Protein AF-A0A6A6Y225-F1 (afdb_monomer_lite)

Structure (mmCIF, N/CA/C/O backbone):
data_AF-A0A6A6Y225-F1
#
_entry.id   AF-A0A6A6Y225-F1
#
loop_
_atom_site.group_PDB
_atom_site.id
_atom_site.type_symbol
_atom_site.label_atom_id
_atom_site.label_alt_id
_atom_site.label_comp_id
_atom_site.label_asym_id
_atom_site.label_entity_id
_atom_site.label_seq_id
_atom_site.pdbx_PDB_ins_code
_atom_site.Cartn_x
_atom_site.Cartn_y
_atom_site.Cartn_z
_atom_site.occupancy
_atom_site.B_iso_or_equiv
_atom_site.auth_seq_id
_atom_site.auth_comp_id
_atom_site.auth_asym_id
_atom_site.auth_atom_id
_atom_site.pdbx_PDB_model_num
ATOM 1 N N . MET A 1 1 ? 4.375 14.253 53.727 1.00 43.56 1 MET A N 1
ATOM 2 C CA . MET A 1 1 ? 4.393 13.341 52.564 1.00 43.56 1 MET A CA 1
ATOM 3 C C . MET A 1 1 ? 4.064 14.166 51.331 1.00 43.56 1 MET A C 1
ATOM 5 O O . MET A 1 1 ? 3.068 14.880 51.390 1.00 43.56 1 MET A O 1
ATOM 9 N N . PRO A 1 2 ? 4.908 14.182 50.289 1.00 40.66 2 PRO A N 1
ATOM 10 C CA . PRO A 1 2 ? 4.609 14.918 49.064 1.00 40.66 2 PRO A CA 1
ATOM 11 C C . PRO A 1 2 ? 3.498 14.202 48.271 1.00 40.66 2 PRO A C 1
ATOM 13 O O . PRO A 1 2 ? 3.415 12.973 48.339 1.00 40.66 2 PRO A O 1
ATOM 16 N N . PRO A 1 3 ? 2.638 14.931 47.539 1.00 45.91 3 PRO A N 1
ATOM 17 C CA . PRO A 1 3 ? 1.615 14.326 46.699 1.00 45.91 3 PRO A CA 1
ATOM 18 C C . PRO A 1 3 ? 2.256 13.701 45.454 1.00 45.91 3 PRO A C 1
ATOM 20 O O . PRO A 1 3 ? 2.994 14.356 44.716 1.00 45.91 3 PRO A O 1
ATOM 23 N N . THR A 1 4 ? 1.965 12.422 45.230 1.00 43.75 4 THR A N 1
ATOM 24 C CA . THR A 1 4 ? 2.331 11.683 44.022 1.00 43.75 4 THR A CA 1
ATOM 25 C C . THR A 1 4 ? 1.686 12.345 42.808 1.00 43.75 4 THR A C 1
ATOM 27 O O . THR A 1 4 ? 0.463 12.371 42.679 1.00 43.75 4 THR A O 1
ATOM 30 N N . GLN A 1 5 ? 2.514 12.889 41.919 1.00 42.22 5 GLN A N 1
ATOM 31 C CA . GLN A 1 5 ? 2.079 13.363 40.611 1.00 42.22 5 GLN A CA 1
ATOM 32 C C . GLN A 1 5 ? 1.643 12.158 39.769 1.00 42.22 5 GLN A C 1
ATOM 34 O O . GLN A 1 5 ? 2.427 11.243 39.517 1.00 42.22 5 GLN A O 1
ATOM 39 N N . LEU A 1 6 ? 0.375 12.153 39.356 1.00 42.62 6 LEU A N 1
ATOM 40 C CA . LEU A 1 6 ? -0.140 11.242 38.340 1.00 42.62 6 LEU A CA 1
ATOM 41 C C . LEU A 1 6 ? 0.522 11.605 37.010 1.00 42.62 6 LEU A C 1
ATOM 43 O O . LEU A 1 6 ? 0.316 12.702 36.500 1.00 42.62 6 LEU A O 1
ATOM 47 N N . ILE A 1 7 ? 1.328 10.695 36.469 1.00 46.72 7 ILE A N 1
ATOM 48 C CA . ILE A 1 7 ? 1.913 10.813 35.132 1.00 46.72 7 ILE A CA 1
ATOM 49 C C . ILE A 1 7 ? 0.764 10.709 34.112 1.00 46.72 7 ILE A C 1
ATOM 51 O O . ILE A 1 7 ? 0.128 9.653 34.039 1.00 46.72 7 ILE A O 1
ATOM 55 N N . PRO A 1 8 ? 0.474 11.748 33.310 1.00 43.94 8 PRO A N 1
ATOM 56 C CA . PRO A 1 8 ? -0.448 11.628 32.194 1.00 43.94 8 PRO A CA 1
ATOM 57 C C . PRO A 1 8 ? 0.338 11.086 30.997 1.00 43.94 8 PRO A C 1
ATOM 59 O O . PRO A 1 8 ? 1.287 11.718 30.541 1.00 43.94 8 PRO A O 1
ATOM 62 N N . GLY A 1 9 ? -0.016 9.904 30.490 1.00 40.03 9 GLY A N 1
ATOM 63 C CA . GLY A 1 9 ? 0.629 9.424 29.262 1.00 40.03 9 GLY A CA 1
ATOM 64 C C . GLY A 1 9 ? 0.544 7.942 28.930 1.00 40.03 9 GLY A C 1
ATOM 65 O O . GLY A 1 9 ? 1.099 7.542 27.917 1.00 40.03 9 GLY A O 1
ATOM 66 N N . SER A 1 10 ? -0.148 7.112 29.713 1.00 39.22 10 SER A N 1
ATOM 67 C CA . SER A 1 10 ? -0.463 5.744 29.280 1.00 39.22 10 SER A CA 1
ATOM 68 C C . SER A 1 10 ? -1.906 5.678 28.785 1.00 39.22 10 SER A C 1
ATOM 70 O O . SER A 1 10 ? -2.757 4.997 29.354 1.00 39.22 10 SER A O 1
ATOM 72 N N . GLN A 1 11 ? -2.209 6.439 27.728 1.00 39.38 11 GLN A N 1
ATOM 73 C CA . GLN A 1 11 ? -3.372 6.123 26.909 1.00 39.38 11 GLN A CA 1
ATOM 74 C C . GLN A 1 11 ? -3.046 4.805 26.209 1.00 39.38 11 GLN A C 1
ATOM 76 O O . GLN A 1 11 ? -2.329 4.767 25.213 1.00 39.38 11 GLN A O 1
ATOM 81 N N . LYS A 1 12 ? -3.533 3.696 26.774 1.00 41.16 12 LYS A N 1
ATOM 82 C CA . LYS A 1 12 ? -3.708 2.466 26.006 1.00 41.16 12 LYS A CA 1
ATOM 83 C C . LYS A 1 12 ? -4.567 2.857 24.809 1.00 41.16 12 LYS A C 1
ATOM 85 O O . LYS A 1 12 ? -5.751 3.122 24.999 1.00 41.16 12 LYS A O 1
ATOM 90 N N . LEU A 1 13 ? -3.959 2.962 23.626 1.00 47.53 13 LEU A N 1
ATOM 91 C CA . LEU A 1 13 ? -4.661 3.169 22.363 1.00 47.53 13 LEU A CA 1
ATOM 92 C C . LEU A 1 13 ? -5.818 2.171 22.329 1.00 47.53 13 LEU A C 1
ATOM 94 O O . LEU A 1 13 ? -5.601 0.958 22.281 1.00 47.53 13 LEU A O 1
ATOM 98 N N . THR A 1 14 ? -7.046 2.665 22.469 1.00 54.44 14 THR A N 1
ATOM 99 C CA . THR A 1 14 ? -8.243 1.833 22.390 1.00 54.44 14 THR A CA 1
ATOM 100 C C . THR A 1 14 ? -8.277 1.252 20.988 1.00 54.44 14 THR A C 1
ATOM 102 O O . THR A 1 14 ? -8.551 1.964 20.029 1.00 54.44 14 THR A O 1
ATOM 105 N N . ARG A 1 15 ? -7.916 -0.031 20.872 1.00 60.12 15 ARG A N 1
ATOM 106 C CA . ARG A 1 15 ? -7.832 -0.775 19.610 1.00 60.12 15 ARG A CA 1
ATOM 107 C C . ARG A 1 15 ? -9.102 -0.522 18.800 1.00 60.12 15 ARG A C 1
ATOM 109 O O . ARG A 1 15 ? -10.204 -0.695 19.318 1.00 60.12 15 ARG A O 1
ATOM 116 N N . CYS A 1 16 ? -8.944 -0.102 17.546 1.00 69.12 16 CYS A N 1
ATOM 117 C CA . CYS A 1 16 ? -10.083 0.112 16.663 1.00 69.12 16 CYS A CA 1
ATOM 118 C C . CYS A 1 16 ? -10.906 -1.183 16.567 1.00 69.12 16 CYS A C 1
ATOM 120 O O . CYS A 1 16 ? -10.383 -2.218 16.150 1.00 69.12 16 CYS A O 1
ATOM 122 N N . SER A 1 17 ? -12.182 -1.122 16.954 1.00 66.56 17 SER A N 1
ATOM 123 C CA . SER A 1 17 ? -13.092 -2.277 16.989 1.00 66.56 17 SER A CA 1
ATOM 124 C C . SER A 1 17 ? -13.361 -2.880 15.611 1.00 66.56 17 SER A C 1
ATOM 126 O O . SER A 1 17 ? -13.797 -4.020 15.519 1.00 66.56 17 SER A O 1
ATOM 128 N N . ASN A 1 18 ? -13.111 -2.108 14.552 1.00 70.38 18 ASN A N 1
ATOM 129 C CA . ASN A 1 18 ? -13.401 -2.479 13.170 1.00 70.38 18 ASN A CA 1
ATOM 130 C C . ASN A 1 18 ? -12.162 -2.970 12.411 1.00 70.38 18 ASN A C 1
ATOM 132 O O . ASN A 1 18 ? -12.237 -3.165 11.203 1.00 70.38 18 ASN A O 1
ATOM 136 N N . HIS A 1 19 ? -11.020 -3.090 13.093 1.00 75.19 19 HIS A N 1
ATOM 137 C CA . HIS A 1 19 ? -9.786 -3.582 12.488 1.00 75.19 19 HIS A CA 1
ATOM 138 C C . HIS A 1 19 ? -9.943 -5.064 12.123 1.00 75.19 19 HIS A C 1
ATOM 140 O O . HIS A 1 19 ? -10.692 -5.774 12.795 1.00 75.19 19 HIS A O 1
ATOM 146 N N . CYS A 1 20 ? -9.204 -5.530 11.112 1.00 78.44 20 CYS A N 1
ATOM 147 C CA . CYS A 1 20 ? -9.219 -6.935 10.695 1.00 78.44 20 CYS A CA 1
ATOM 148 C C . CYS A 1 20 ? -9.082 -7.917 11.879 1.00 78.44 20 CYS A C 1
ATOM 150 O O . CYS A 1 20 ? -8.342 -7.640 12.841 1.00 78.44 20 CYS A O 1
ATOM 152 N N . THR A 1 21 ? -9.773 -9.058 11.795 1.00 84.25 21 THR A N 1
ATOM 153 C CA . THR A 1 21 ? -9.690 -10.135 12.793 1.00 84.25 21 THR A CA 1
ATOM 154 C C . THR A 1 21 ? -8.324 -10.819 12.755 1.00 84.25 21 THR A C 1
ATOM 156 O O . THR A 1 21 ? -7.521 -10.611 11.839 1.00 84.25 21 THR A O 1
ATOM 159 N N . ASP A 1 22 ? -8.034 -11.643 13.762 1.00 82.06 22 ASP A N 1
ATOM 160 C CA . ASP A 1 22 ? -6.766 -12.370 13.818 1.00 82.06 22 ASP A CA 1
ATOM 161 C C . ASP A 1 22 ? -6.692 -13.449 12.711 1.00 82.06 22 ASP A C 1
ATOM 163 O O . ASP A 1 22 ? -5.622 -13.686 12.150 1.00 82.06 22 ASP A O 1
ATOM 167 N N . GLU A 1 23 ? -7.821 -14.049 12.315 1.00 84.50 23 GLU A N 1
ATOM 168 C CA . GLU A 1 23 ? -7.911 -14.975 11.175 1.00 84.50 23 GLU A CA 1
ATOM 169 C C . GLU A 1 23 ? -7.679 -14.272 9.832 1.00 84.50 23 GLU A C 1
ATOM 171 O O . GLU A 1 23 ? -6.975 -14.803 8.966 1.00 84.50 23 GLU A O 1
ATOM 176 N N . GLU A 1 24 ? -8.239 -13.073 9.654 1.00 85.25 24 GLU A N 1
ATOM 177 C CA . GLU A 1 24 ? -8.013 -12.246 8.465 1.00 85.25 24 GLU A CA 1
ATOM 178 C C . GLU A 1 24 ? -6.543 -11.816 8.379 1.00 85.25 24 GLU A C 1
ATOM 180 O O . GLU A 1 24 ? -5.912 -11.956 7.329 1.00 85.25 24 GLU A O 1
ATOM 185 N N . ALA A 1 25 ? -5.962 -11.382 9.502 1.00 82.69 25 ALA A N 1
ATOM 186 C CA . ALA A 1 25 ? -4.546 -11.047 9.591 1.00 82.69 25 ALA A CA 1
ATOM 187 C C . ALA A 1 25 ? -3.664 -12.261 9.249 1.00 82.69 25 ALA A C 1
ATOM 189 O O . ALA A 1 25 ? -2.746 -12.150 8.435 1.00 82.69 25 ALA A O 1
ATOM 190 N N . LYS A 1 26 ? -3.970 -13.445 9.796 1.00 84.88 26 LYS A N 1
ATOM 191 C CA . LYS A 1 26 ? -3.238 -14.683 9.491 1.00 84.88 26 LYS A CA 1
ATOM 192 C C . LYS A 1 26 ? -3.304 -15.037 8.005 1.00 84.88 26 LYS A C 1
ATOM 194 O O . LYS A 1 26 ? -2.266 -15.296 7.401 1.00 84.88 26 LYS A O 1
ATOM 199 N N . SER A 1 27 ? -4.495 -14.962 7.411 1.00 85.19 27 SER A N 1
ATOM 200 C CA . SER A 1 27 ? -4.691 -15.191 5.974 1.00 85.19 27 SER A CA 1
ATOM 201 C C . SER A 1 27 ? -3.844 -14.229 5.139 1.00 85.19 27 SER A C 1
ATOM 203 O O . SER A 1 27 ? -3.254 -14.621 4.137 1.00 85.19 27 SER A O 1
ATOM 205 N N . LEU A 1 28 ? -3.711 -12.977 5.583 1.00 85.12 28 LEU A N 1
ATOM 206 C CA . LEU A 1 28 ? -2.879 -11.986 4.915 1.00 85.12 28 LEU A CA 1
ATOM 207 C C . LEU A 1 28 ? -1.376 -12.306 4.995 1.00 85.12 28 LEU A C 1
ATOM 209 O O . LEU A 1 28 ? -0.658 -12.095 4.015 1.00 85.12 28 LEU A O 1
ATOM 213 N N . ARG A 1 29 ? -0.880 -12.841 6.118 1.00 84.88 29 ARG A N 1
ATOM 214 C CA . ARG A 1 29 ? 0.519 -13.305 6.219 1.00 84.88 29 ARG A CA 1
ATOM 215 C C . ARG A 1 29 ? 0.804 -14.459 5.268 1.00 84.88 29 ARG A C 1
ATOM 217 O O . ARG A 1 29 ? 1.877 -14.493 4.664 1.00 84.88 29 ARG A O 1
ATOM 224 N N . ASP A 1 30 ? -0.147 -15.371 5.110 1.00 85.31 30 ASP A N 1
ATOM 225 C CA . ASP A 1 30 ? 0.000 -16.513 4.208 1.00 85.31 30 ASP A CA 1
ATOM 226 C C . ASP A 1 30 ? 0.077 -16.076 2.734 1.00 85.31 30 ASP A C 1
ATOM 228 O O . ASP A 1 30 ? 0.733 -16.738 1.931 1.00 85.31 30 ASP A O 1
ATOM 232 N N . LEU A 1 31 ? -0.481 -14.907 2.397 1.00 86.88 31 LEU A N 1
ATOM 233 C CA . LEU A 1 31 ? -0.354 -14.286 1.075 1.00 86.88 31 LEU A CA 1
ATOM 234 C C . LEU A 1 31 ? 1.008 -13.626 0.816 1.00 86.88 31 LEU A C 1
ATOM 236 O O . LEU A 1 31 ? 1.261 -13.244 -0.324 1.00 86.88 31 LEU A O 1
ATOM 240 N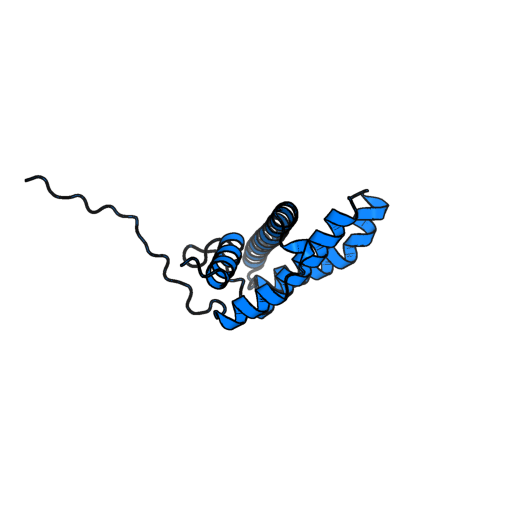 N . ILE A 1 32 ? 1.885 -13.468 1.818 1.00 87.44 32 ILE A N 1
ATOM 241 C CA . ILE A 1 32 ? 3.229 -12.905 1.608 1.00 87.44 32 ILE A CA 1
ATOM 242 C C . ILE A 1 32 ? 4.112 -13.981 0.960 1.00 87.44 32 ILE A C 1
ATOM 244 O O . ILE A 1 32 ? 4.434 -14.969 1.640 1.00 87.44 32 ILE A O 1
ATOM 248 N N . PRO A 1 33 ? 4.577 -13.798 -0.292 1.00 83.44 33 PRO A N 1
ATOM 249 C CA . PRO A 1 33 ? 5.524 -14.711 -0.920 1.00 83.44 33 PRO A CA 1
ATOM 250 C C . PRO A 1 33 ? 6.806 -14.842 -0.093 1.00 83.44 33 PRO A C 1
ATOM 252 O O . PRO A 1 33 ? 7.294 -13.860 0.465 1.00 83.44 33 PRO A O 1
ATOM 255 N N . GLU A 1 34 ? 7.385 -16.042 -0.027 1.00 85.56 34 GLU A N 1
ATOM 256 C CA . GLU A 1 34 ? 8.531 -16.334 0.850 1.00 85.56 34 GLU A CA 1
ATOM 257 C C . GLU A 1 34 ? 9.718 -15.387 0.618 1.00 85.56 34 GLU A C 1
ATOM 259 O O . GLU A 1 34 ? 10.267 -14.831 1.569 1.00 85.56 34 GLU A O 1
ATOM 264 N N . TYR A 1 35 ? 10.037 -15.097 -0.646 1.00 84.12 35 TYR A N 1
ATOM 265 C CA . TYR A 1 35 ? 11.134 -14.198 -1.016 1.00 84.12 35 TYR A CA 1
ATOM 266 C C . TYR A 1 35 ? 10.916 -12.731 -0.593 1.00 84.12 35 TYR A C 1
ATOM 268 O O . TYR A 1 35 ? 11.873 -11.954 -0.608 1.00 84.12 35 TYR A O 1
ATOM 276 N N . LEU A 1 36 ? 9.689 -12.340 -0.218 1.00 85.81 36 LEU A N 1
ATOM 277 C CA . LEU A 1 36 ? 9.363 -11.016 0.320 1.00 85.81 36 LEU A CA 1
ATOM 278 C C . LEU A 1 36 ? 9.482 -10.935 1.848 1.00 85.81 36 LEU A C 1
ATOM 280 O O . LEU A 1 36 ? 9.396 -9.842 2.400 1.00 85.81 36 LEU A O 1
ATOM 284 N N . ARG A 1 37 ? 9.739 -12.031 2.565 1.00 82.62 37 ARG A N 1
ATOM 285 C CA . ARG A 1 37 ? 9.756 -12.038 4.042 1.00 82.62 37 ARG A CA 1
ATOM 286 C C . ARG A 1 37 ? 11.085 -11.584 4.669 1.00 82.62 37 ARG A C 1
ATOM 288 O O . ARG A 1 37 ? 11.284 -11.753 5.869 1.00 82.62 37 ARG A O 1
ATOM 295 N N . HIS A 1 38 ? 12.016 -11.028 3.893 1.00 80.38 38 HIS A N 1
ATOM 296 C CA . HIS A 1 38 ? 13.373 -10.696 4.349 1.00 80.38 38 HIS A CA 1
ATOM 297 C C . HIS A 1 38 ? 13.608 -9.181 4.520 1.00 80.38 38 HIS A C 1
ATOM 299 O O . HIS A 1 38 ? 12.888 -8.350 3.985 1.00 80.38 38 HIS A O 1
ATOM 305 N N . GLY A 1 39 ? 14.649 -8.786 5.263 1.00 71.94 39 GLY A N 1
ATOM 306 C CA . GLY A 1 39 ? 14.855 -7.384 5.677 1.00 71.94 39 GLY A CA 1
ATOM 307 C C . GLY A 1 39 ? 14.786 -6.346 4.543 1.00 71.94 39 GLY A C 1
ATOM 308 O O . GLY A 1 39 ? 13.982 -5.422 4.610 1.00 71.94 39 GLY A O 1
ATOM 309 N N . LYS A 1 40 ? 15.537 -6.545 3.448 1.00 77.12 40 LYS A N 1
AT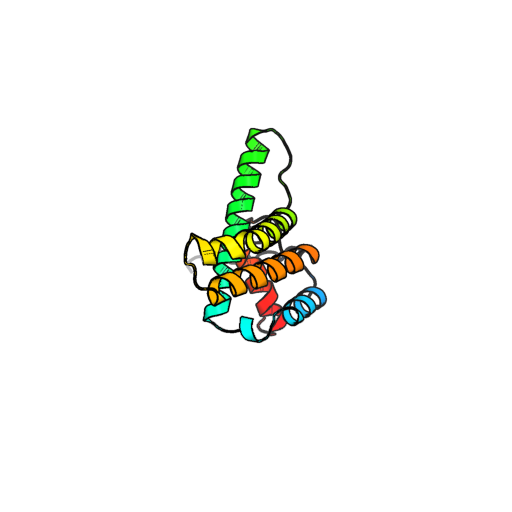OM 310 C CA . LYS A 1 40 ? 15.537 -5.617 2.295 1.00 77.12 40 LYS A CA 1
ATOM 311 C C . LYS A 1 40 ? 14.178 -5.498 1.602 1.00 77.12 40 LYS A C 1
ATOM 313 O O . LYS A 1 40 ? 13.897 -4.491 0.967 1.00 77.12 40 LYS A O 1
ATOM 318 N N . THR A 1 41 ? 13.348 -6.536 1.657 1.00 84.62 41 THR A N 1
ATOM 319 C CA . THR A 1 41 ? 12.012 -6.497 1.055 1.00 84.62 41 THR A CA 1
ATOM 320 C C . THR A 1 41 ? 11.017 -5.817 1.987 1.00 84.62 41 THR A C 1
ATOM 322 O O . THR A 1 41 ? 10.142 -5.117 1.495 1.00 84.62 41 THR A O 1
ATOM 325 N N . MET A 1 42 ? 11.186 -5.914 3.307 1.00 84.94 42 MET A N 1
ATOM 326 C CA . MET A 1 42 ? 10.371 -5.166 4.275 1.00 84.94 42 MET A CA 1
ATOM 327 C C . MET A 1 42 ? 10.592 -3.647 4.198 1.00 84.94 42 MET A C 1
ATOM 329 O O . MET A 1 42 ? 9.654 -2.884 4.413 1.00 84.94 42 MET A O 1
ATOM 333 N N . GLU A 1 43 ? 11.792 -3.192 3.826 1.00 89.12 43 GLU A N 1
ATOM 334 C CA . GLU A 1 43 ? 12.045 -1.773 3.522 1.00 89.12 43 GLU A CA 1
ATOM 335 C C . GLU A 1 43 ? 11.203 -1.295 2.326 1.00 89.12 43 GLU A C 1
ATOM 337 O O . GLU A 1 43 ? 10.602 -0.223 2.376 1.00 89.12 43 GLU A O 1
ATOM 342 N N . ILE A 1 44 ? 11.087 -2.124 1.281 1.00 91.75 44 ILE A N 1
ATOM 343 C CA . ILE A 1 44 ? 10.242 -1.834 0.111 1.00 91.75 44 ILE A CA 1
ATOM 344 C C . ILE A 1 44 ? 8.760 -1.826 0.503 1.00 91.75 44 ILE A C 1
ATOM 346 O O . ILE A 1 44 ? 8.016 -0.970 0.034 1.00 91.75 44 ILE A O 1
ATOM 350 N N . LEU A 1 45 ? 8.324 -2.728 1.390 1.00 92.81 45 LEU A N 1
ATOM 351 C CA . LEU A 1 45 ? 6.964 -2.687 1.933 1.00 92.81 45 LEU A CA 1
ATOM 352 C C . LEU A 1 45 ? 6.689 -1.354 2.641 1.00 92.81 45 LEU A C 1
ATOM 354 O O . LEU A 1 45 ? 5.644 -0.752 2.405 1.00 92.81 45 LEU A O 1
ATOM 358 N N . SER A 1 46 ? 7.621 -0.883 3.475 1.00 92.25 46 SER A N 1
ATOM 359 C CA . SER A 1 46 ? 7.478 0.410 4.154 1.00 92.25 46 SER A CA 1
ATOM 360 C C . SER A 1 46 ? 7.320 1.551 3.149 1.00 92.25 46 SER A C 1
ATOM 362 O O . SER A 1 46 ? 6.396 2.343 3.290 1.00 92.25 46 SER A O 1
ATOM 364 N N . ASP A 1 47 ? 8.142 1.593 2.093 1.00 93.62 47 ASP A N 1
ATOM 365 C CA . ASP A 1 47 ? 8.025 2.602 1.027 1.00 93.62 47 ASP A CA 1
ATOM 366 C C . ASP A 1 47 ? 6.648 2.572 0.341 1.00 93.62 47 ASP A C 1
ATOM 368 O O . ASP A 1 47 ? 6.026 3.616 0.119 1.00 93.62 47 ASP A O 1
ATOM 372 N N . VAL A 1 48 ? 6.133 1.373 0.045 1.00 95.56 48 VAL A N 1
ATOM 373 C CA . VAL A 1 48 ? 4.807 1.194 -0.563 1.00 95.56 48 VAL A CA 1
ATOM 374 C C . VAL A 1 48 ? 3.708 1.709 0.371 1.00 95.56 48 VAL A C 1
ATOM 376 O O . VAL A 1 48 ? 2.852 2.473 -0.075 1.00 95.56 48 VAL A O 1
ATOM 379 N N . ILE A 1 49 ? 3.738 1.345 1.657 1.00 95.44 49 ILE A N 1
ATOM 380 C CA . ILE A 1 49 ? 2.743 1.790 2.646 1.00 95.44 49 ILE A CA 1
ATOM 381 C C . ILE A 1 49 ? 2.804 3.306 2.834 1.00 95.44 49 ILE A C 1
ATOM 383 O O . ILE A 1 49 ? 1.770 3.973 2.774 1.00 95.44 49 ILE A O 1
ATOM 387 N N . ASP A 1 50 ? 4.002 3.868 2.985 1.00 95.19 50 ASP A N 1
ATOM 388 C CA . ASP A 1 50 ? 4.188 5.310 3.137 1.00 95.19 50 ASP A CA 1
ATOM 389 C C . ASP A 1 50 ? 3.669 6.060 1.902 1.00 95.19 50 ASP A C 1
ATOM 391 O O . ASP A 1 50 ? 3.124 7.162 2.001 1.00 95.19 50 ASP A O 1
ATOM 395 N N . ARG A 1 51 ? 3.803 5.467 0.709 1.00 95.75 51 ARG A N 1
ATOM 396 C CA . ARG A 1 51 ? 3.234 6.023 -0.520 1.00 95.75 51 ARG A CA 1
ATOM 397 C C . ARG A 1 51 ? 1.707 5.984 -0.514 1.00 95.75 51 ARG A C 1
ATOM 399 O O . ARG A 1 51 ? 1.117 6.983 -0.923 1.00 95.75 51 ARG A O 1
ATOM 406 N N . VAL A 1 52 ? 1.073 4.905 -0.046 1.00 96.00 52 VAL A N 1
ATOM 407 C CA . VAL A 1 52 ? -0.393 4.858 0.128 1.00 96.00 52 VAL A CA 1
ATOM 408 C C . VAL A 1 52 ? -0.847 5.946 1.095 1.00 96.00 52 VAL A C 1
ATOM 410 O O . VAL A 1 52 ? -1.752 6.708 0.766 1.00 96.00 52 VAL A O 1
ATOM 413 N N . GLU A 1 53 ? -0.187 6.081 2.243 1.00 95.56 53 GLU A N 1
ATOM 414 C CA . GLU A 1 53 ? -0.562 7.065 3.257 1.00 95.56 53 GLU A CA 1
ATOM 415 C C . GLU A 1 53 ? -0.438 8.503 2.736 1.00 95.56 53 GLU A C 1
ATOM 417 O O . GLU A 1 53 ? -1.379 9.289 2.853 1.00 95.56 53 GLU A O 1
ATOM 422 N N . ARG A 1 54 ? 0.668 8.837 2.056 1.00 96.19 54 ARG A N 1
ATOM 423 C CA . ARG A 1 54 ? 0.837 10.149 1.404 1.00 96.19 54 ARG A CA 1
ATOM 424 C C . ARG A 1 54 ? -0.216 10.411 0.327 1.00 96.19 54 ARG A C 1
ATOM 426 O O . ARG A 1 54 ? -0.665 11.545 0.169 1.00 96.19 54 ARG A O 1
ATOM 433 N N . LEU A 1 55 ? -0.583 9.395 -0.456 1.00 96.19 55 LEU A N 1
ATOM 434 C CA . LEU A 1 55 ? -1.628 9.528 -1.474 1.00 96.19 55 LEU A CA 1
ATOM 435 C C . LEU A 1 55 ? -3.007 9.723 -0.837 1.00 96.19 55 LEU A C 1
ATOM 437 O O . LEU A 1 55 ? -3.783 10.536 -1.334 1.00 96.19 55 LEU A O 1
ATOM 441 N N . TYR A 1 56 ? -3.286 9.044 0.274 1.00 95.81 56 TYR A N 1
ATOM 442 C CA . TYR A 1 56 ? -4.520 9.225 1.029 1.00 95.81 56 TYR A CA 1
ATOM 443 C C . TYR A 1 56 ? -4.605 10.629 1.639 1.00 95.81 56 TYR A C 1
ATOM 445 O O . TYR A 1 56 ? -5.623 11.294 1.491 1.00 95.81 56 TYR A O 1
ATOM 453 N N . GLN A 1 57 ? -3.522 11.146 2.226 1.00 95.69 57 GLN A N 1
ATOM 454 C CA . GLN A 1 57 ? -3.482 12.524 2.734 1.00 95.69 57 GLN A CA 1
ATOM 455 C C . GLN A 1 57 ? -3.803 13.547 1.631 1.00 95.69 57 GLN A C 1
ATOM 457 O O . GLN A 1 57 ? -4.660 14.411 1.812 1.00 95.69 57 GLN A O 1
ATOM 462 N N . LYS A 1 58 ? -3.199 13.396 0.444 1.00 96.62 58 LYS A N 1
ATOM 463 C CA . LYS A 1 58 ? -3.515 14.239 -0.722 1.00 96.62 58 LYS A CA 1
ATOM 464 C C . LYS A 1 58 ? -4.964 14.093 -1.185 1.00 96.62 58 LYS A C 1
ATOM 466 O O . LYS A 1 58 ? -5.566 15.073 -1.622 1.00 96.62 58 LYS A O 1
ATOM 471 N N . GLU A 1 59 ? -5.521 12.886 -1.123 1.00 95.94 59 GLU A N 1
ATOM 472 C CA . GLU A 1 59 ? -6.927 12.630 -1.438 1.00 95.94 59 GLU A CA 1
ATOM 473 C C . GLU A 1 59 ? -7.852 13.368 -0.466 1.00 95.94 59 GLU A C 1
ATOM 475 O O . GLU A 1 59 ? -8.786 14.018 -0.927 1.00 95.94 59 GLU A O 1
ATOM 480 N N . VAL A 1 60 ? -7.565 13.342 0.838 1.00 95.94 60 VAL A N 1
ATOM 481 C CA . VAL A 1 60 ? -8.321 14.072 1.870 1.00 95.94 60 VAL A CA 1
ATOM 482 C C . VAL A 1 60 ? -8.261 15.582 1.638 1.00 95.94 60 VAL A C 1
ATOM 484 O O . VAL A 1 60 ? -9.298 16.247 1.616 1.00 95.94 60 VAL A O 1
ATOM 487 N N . GLU A 1 61 ? -7.071 16.135 1.396 1.00 96.69 61 GLU A N 1
ATOM 488 C CA . GLU A 1 61 ? -6.899 17.562 1.084 1.00 96.69 61 GLU A CA 1
ATOM 489 C C . GLU A 1 61 ? -7.680 17.971 -0.173 1.00 96.69 61 GLU A C 1
ATOM 491 O O . GLU A 1 61 ? -8.355 19.004 -0.203 1.00 96.69 61 GLU A O 1
ATOM 496 N N . THR A 1 62 ? -7.617 17.135 -1.211 1.00 96.38 62 THR A N 1
ATOM 497 C CA . THR A 1 62 ? -8.324 17.349 -2.476 1.00 96.38 62 THR A CA 1
ATOM 498 C C . THR A 1 62 ? -9.834 17.271 -2.278 1.00 96.38 62 THR A C 1
ATOM 500 O O . THR A 1 62 ? -10.561 18.132 -2.765 1.00 96.38 62 THR A O 1
ATOM 503 N N . ALA A 1 63 ? -10.316 16.264 -1.555 1.00 96.12 63 ALA A N 1
ATOM 504 C CA . ALA A 1 63 ? -11.728 16.063 -1.277 1.00 96.12 63 ALA A CA 1
ATOM 505 C C . ALA A 1 63 ? -12.319 17.257 -0.510 1.00 96.12 63 ALA A C 1
ATOM 507 O O . ALA A 1 63 ? -13.324 17.820 -0.937 1.00 96.12 63 ALA A O 1
ATOM 508 N N . LYS A 1 64 ? -11.601 17.751 0.508 1.00 96.12 64 LYS A N 1
ATOM 509 C CA . LYS A 1 64 ? -11.954 18.971 1.249 1.00 96.12 64 LYS A CA 1
ATOM 510 C C . LYS A 1 64 ? -12.013 20.213 0.357 1.00 96.12 64 LYS A C 1
ATOM 512 O O . LYS A 1 64 ? -12.912 21.032 0.508 1.00 96.12 64 LYS A O 1
ATOM 517 N N . LYS A 1 65 ? -11.067 20.371 -0.575 1.00 97.12 65 LYS A N 1
ATOM 518 C CA . LYS A 1 65 ? -11.055 21.502 -1.520 1.00 97.12 65 LYS A CA 1
ATOM 519 C C . LYS A 1 65 ? -12.285 21.516 -2.435 1.00 97.12 65 LYS A C 1
ATOM 521 O O . LYS A 1 65 ? -12.723 22.593 -2.828 1.00 97.12 65 LYS A O 1
ATOM 526 N N . TYR A 1 66 ? -12.799 20.343 -2.796 1.00 96.81 66 TYR A N 1
ATOM 527 C CA . TYR A 1 66 ? -13.916 20.188 -3.732 1.00 96.81 66 TYR A CA 1
ATOM 528 C C . TYR A 1 66 ? -15.245 19.827 -3.054 1.00 96.81 66 TYR A C 1
ATOM 530 O O . TYR A 1 66 ? -16.169 19.436 -3.758 1.00 96.81 66 TYR A O 1
ATOM 538 N N . ASP A 1 67 ? -15.334 19.953 -1.726 1.00 95.62 67 ASP A N 1
ATOM 539 C CA . ASP A 1 67 ? -16.529 19.641 -0.927 1.00 95.62 67 ASP A CA 1
ATOM 540 C C . ASP A 1 67 ? -17.134 18.261 -1.250 1.00 95.62 67 ASP A C 1
ATOM 542 O O . ASP A 1 67 ? -18.323 18.106 -1.521 1.00 95.62 67 ASP A O 1
ATOM 546 N N . ARG A 1 68 ? -16.269 17.241 -1.286 1.00 95.94 68 ARG A N 1
ATOM 547 C CA . ARG A 1 68 ? -16.656 15.842 -1.504 1.00 95.94 68 ARG A CA 1
ATOM 548 C C . ARG A 1 68 ? -16.040 14.934 -0.453 1.00 95.94 68 ARG A C 1
ATOM 550 O O . ARG A 1 68 ? -15.043 15.290 0.173 1.00 95.94 68 ARG A O 1
ATOM 557 N N . ASP A 1 69 ? -16.560 13.717 -0.360 1.00 93.94 69 ASP A N 1
ATOM 558 C CA . ASP A 1 69 ? -15.953 12.678 0.463 1.00 93.94 69 ASP A CA 1
ATOM 559 C C . ASP A 1 69 ? -14.656 12.142 -0.178 1.00 93.94 69 ASP A C 1
ATOM 561 O O . ASP A 1 69 ? -14.579 11.976 -1.410 1.00 93.94 69 ASP A O 1
ATOM 565 N N . PRO A 1 70 ? -13.608 11.877 0.624 1.00 94.00 70 PRO A N 1
ATOM 566 C CA . PRO A 1 70 ? -12.393 11.242 0.139 1.00 94.00 70 PRO A CA 1
ATOM 567 C C . PRO A 1 70 ? -12.641 9.769 -0.183 1.00 94.00 70 PRO A C 1
ATOM 569 O O . PRO A 1 70 ? -13.440 9.082 0.456 1.00 94.00 70 PRO A O 1
ATOM 572 N N . ARG A 1 71 ? -11.897 9.248 -1.160 1.00 93.31 71 ARG A N 1
ATOM 573 C CA . ARG A 1 71 ? -11.812 7.798 -1.367 1.00 93.31 71 ARG A CA 1
ATOM 574 C C . ARG A 1 71 ? -11.219 7.133 -0.128 1.00 93.31 71 ARG A C 1
ATOM 576 O O . ARG A 1 71 ? -10.322 7.685 0.504 1.00 93.31 71 ARG A O 1
ATOM 583 N N . SER A 1 72 ? -11.678 5.921 0.178 1.00 91.75 72 SER A N 1
ATOM 584 C CA . SER A 1 72 ? -11.147 5.159 1.307 1.00 91.75 72 SER A CA 1
ATOM 585 C C . SER A 1 72 ? -9.653 4.841 1.123 1.00 91.75 72 SER A C 1
ATOM 587 O O . SER A 1 72 ? -9.191 4.695 -0.017 1.00 91.75 72 SER A O 1
ATOM 589 N N . PRO A 1 73 ? -8.894 4.650 2.221 1.00 91.50 73 PRO A N 1
ATOM 590 C CA . PRO A 1 73 ? -7.511 4.174 2.166 1.00 91.50 73 PRO A CA 1
ATOM 591 C C . PRO A 1 73 ? -7.320 2.945 1.275 1.00 91.50 73 PRO A C 1
ATOM 593 O O . PRO A 1 73 ? -6.348 2.856 0.528 1.00 91.50 73 PRO A O 1
ATOM 596 N N . GLY A 1 74 ? -8.282 2.018 1.312 1.00 91.38 74 GLY A N 1
ATOM 597 C CA . GLY A 1 74 ? -8.239 0.805 0.509 1.00 91.38 74 GLY A CA 1
ATOM 598 C C . GLY A 1 74 ? -8.314 1.059 -0.995 1.00 91.38 74 GLY A C 1
ATOM 599 O O . GLY A 1 74 ? -7.523 0.493 -1.740 1.00 91.38 74 GLY A O 1
ATOM 600 N N . LEU A 1 75 ? -9.177 1.976 -1.441 1.00 93.06 75 LEU A N 1
ATOM 601 C CA . LEU A 1 75 ? -9.251 2.357 -2.858 1.00 93.06 75 LEU A CA 1
ATOM 602 C C . LEU A 1 75 ? -7.976 3.071 -3.329 1.00 93.06 75 LEU A C 1
ATOM 604 O O . LEU A 1 75 ? -7.569 2.930 -4.480 1.00 93.06 75 LEU A O 1
ATOM 608 N N . VAL A 1 76 ? -7.324 3.833 -2.445 1.00 95.38 76 VAL A N 1
ATOM 609 C CA . VAL A 1 76 ? -6.024 4.456 -2.741 1.00 95.38 76 VAL A CA 1
ATOM 610 C C . VAL A 1 76 ? -4.925 3.395 -2.874 1.00 95.38 76 VAL A C 1
ATOM 612 O O . VAL A 1 76 ? -4.102 3.483 -3.786 1.00 95.38 76 VAL A O 1
ATOM 615 N N . ALA A 1 77 ? -4.927 2.383 -2.004 1.00 94.94 77 ALA A N 1
ATOM 616 C CA . ALA A 1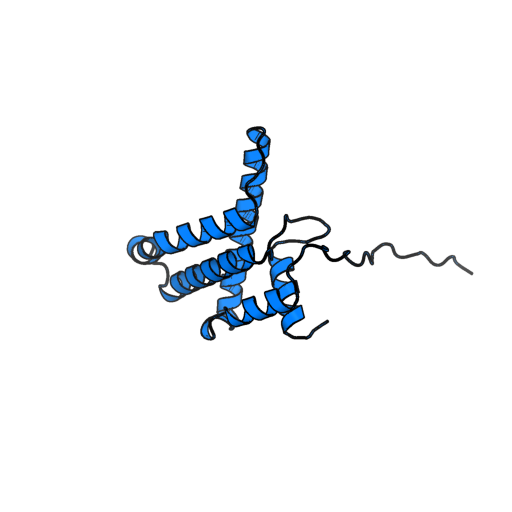 77 ? -4.011 1.245 -2.067 1.00 94.94 77 ALA A CA 1
ATOM 617 C C . ALA A 1 77 ? -4.185 0.419 -3.353 1.00 94.94 77 ALA A C 1
ATOM 619 O O . ALA A 1 77 ? -3.196 0.109 -4.016 1.00 94.94 77 ALA A O 1
ATOM 620 N N . GLU A 1 78 ? -5.426 0.107 -3.732 1.00 93.94 78 GLU A N 1
ATOM 621 C CA . GLU A 1 78 ? -5.742 -0.612 -4.973 1.00 93.94 78 GLU A CA 1
ATOM 622 C C . GLU A 1 78 ? -5.266 0.164 -6.208 1.00 93.94 78 GLU A C 1
ATOM 624 O O . GLU A 1 78 ? -4.519 -0.379 -7.024 1.00 93.94 78 GLU A O 1
ATOM 629 N N . ALA A 1 79 ? -5.589 1.459 -6.292 1.00 95.38 79 ALA A N 1
ATOM 630 C CA . ALA A 1 79 ? -5.153 2.314 -7.396 1.00 95.38 79 ALA A CA 1
ATOM 631 C C . ALA A 1 79 ? -3.620 2.425 -7.493 1.00 95.38 79 ALA A C 1
ATOM 633 O O . ALA A 1 79 ? -3.066 2.505 -8.591 1.00 95.38 79 ALA A O 1
ATOM 634 N N . LEU A 1 80 ? -2.910 2.423 -6.356 1.00 95.69 80 LEU A N 1
ATOM 635 C CA . LEU A 1 80 ? -1.448 2.388 -6.358 1.00 95.69 80 LEU A CA 1
ATOM 636 C C . LEU A 1 80 ? -0.917 1.058 -6.912 1.00 95.69 80 LEU A C 1
ATOM 638 O O . LEU A 1 80 ? 0.055 1.071 -7.667 1.00 95.69 80 LEU A O 1
ATOM 642 N N . GLY A 1 81 ? -1.541 -0.065 -6.551 1.00 94.50 81 GLY A N 1
ATOM 643 C CA . GLY A 1 81 ? -1.193 -1.387 -7.071 1.00 94.50 81 GLY A CA 1
ATOM 644 C C . GLY A 1 81 ? -1.301 -1.459 -8.591 1.00 94.50 81 GLY A C 1
ATOM 645 O O . GLY A 1 81 ? -0.339 -1.844 -9.251 1.00 94.50 81 GLY A O 1
ATOM 646 N N . GLU A 1 82 ? -2.428 -1.013 -9.143 1.00 94.81 82 GLU A N 1
ATOM 647 C CA . GLU A 1 82 ? -2.655 -0.962 -10.593 1.00 94.81 82 GLU A CA 1
ATOM 648 C C . GLU A 1 82 ? -1.651 -0.045 -11.303 1.00 94.81 82 GLU A C 1
ATOM 650 O O . GLU A 1 82 ? -1.084 -0.413 -12.333 1.00 94.81 82 GLU A O 1
ATOM 655 N N . TYR A 1 83 ? -1.381 1.134 -10.730 1.00 95.31 83 TYR A N 1
ATOM 656 C CA . TYR A 1 83 ? -0.409 2.073 -11.287 1.00 95.31 83 TYR A CA 1
ATOM 657 C C . TYR A 1 83 ? 1.001 1.476 -11.344 1.00 95.31 83 TYR A C 1
ATOM 659 O O . TYR A 1 83 ? 1.668 1.581 -12.370 1.00 95.31 83 TYR A O 1
ATOM 667 N N . LEU A 1 84 ? 1.466 0.862 -10.253 1.00 95.19 84 LEU A N 1
ATOM 668 C CA . LEU A 1 84 ? 2.813 0.297 -10.189 1.00 95.19 84 LEU A CA 1
ATOM 669 C C . LEU A 1 84 ? 2.982 -0.901 -11.126 1.00 95.19 84 LEU A C 1
ATOM 671 O O . LEU A 1 84 ? 4.046 -1.038 -11.723 1.00 95.19 84 LEU A O 1
ATOM 675 N N . ASP A 1 85 ? 1.950 -1.734 -11.277 1.00 93.62 85 ASP A N 1
ATOM 676 C CA . ASP A 1 85 ? 1.959 -2.863 -12.213 1.00 93.62 85 ASP A CA 1
ATOM 677 C C . ASP A 1 85 ? 2.057 -2.371 -13.668 1.00 93.62 85 ASP A C 1
ATOM 679 O O . ASP A 1 85 ? 2.894 -2.843 -14.435 1.00 93.62 85 ASP A O 1
ATOM 683 N N . GLY A 1 86 ? 1.274 -1.348 -14.032 1.00 94.00 86 GLY A N 1
ATOM 684 C CA . GLY A 1 86 ? 1.326 -0.742 -15.367 1.00 94.00 86 GLY A CA 1
ATOM 685 C C . GLY A 1 86 ? 2.622 0.029 -15.658 1.00 94.00 86 GLY A C 1
ATOM 686 O O . GLY A 1 86 ? 3.111 0.020 -16.787 1.00 94.00 86 GLY A O 1
ATOM 687 N N . ASP A 1 87 ? 3.205 0.681 -14.650 1.00 95.19 87 ASP A N 1
ATOM 688 C CA . ASP A 1 87 ? 4.436 1.476 -14.773 1.00 95.19 87 ASP A CA 1
ATOM 689 C C . ASP A 1 87 ? 5.720 0.626 -14.679 1.00 95.19 87 ASP A C 1
ATOM 691 O O . ASP A 1 87 ? 6.803 1.111 -15.009 1.00 95.19 87 ASP A O 1
ATOM 695 N N . ALA A 1 88 ? 5.626 -0.653 -14.294 1.00 94.81 88 ALA A N 1
ATOM 696 C CA . ALA A 1 88 ? 6.778 -1.531 -14.070 1.00 94.81 88 ALA A CA 1
ATOM 697 C C . ALA A 1 88 ? 7.716 -1.631 -15.285 1.00 94.81 88 ALA A C 1
ATOM 699 O O . ALA A 1 88 ? 8.937 -1.523 -15.157 1.00 94.81 88 ALA A O 1
ATOM 700 N N . VAL A 1 89 ? 7.152 -1.782 -16.487 1.00 94.00 89 VAL A N 1
ATOM 701 C CA . VAL A 1 89 ? 7.938 -1.874 -17.728 1.00 94.00 89 VAL A CA 1
ATOM 702 C C . VAL A 1 89 ? 8.677 -0.564 -18.008 1.00 94.00 89 VAL A C 1
ATOM 704 O O . VAL A 1 89 ? 9.852 -0.581 -18.371 1.00 94.00 89 VAL A O 1
ATOM 707 N N . MET A 1 90 ? 8.022 0.579 -17.793 1.00 95.25 90 MET A N 1
ATOM 708 C CA . MET A 1 90 ? 8.621 1.901 -18.004 1.00 95.25 90 MET A CA 1
ATOM 709 C C . MET A 1 90 ? 9.695 2.219 -16.959 1.00 95.25 90 MET A C 1
ATOM 711 O O . MET A 1 90 ? 10.723 2.812 -17.297 1.00 95.25 90 MET A O 1
ATOM 715 N N . ALA A 1 91 ? 9.495 1.781 -15.713 1.00 93.88 91 ALA A N 1
ATOM 716 C CA . ALA A 1 91 ? 10.482 1.872 -14.642 1.00 93.88 91 ALA A CA 1
ATOM 717 C C . ALA A 1 91 ? 11.811 1.232 -15.046 1.00 93.88 91 ALA A C 1
ATOM 719 O O . ALA A 1 91 ? 12.868 1.854 -14.940 1.00 93.88 91 ALA A O 1
ATOM 720 N N . VAL A 1 92 ? 11.745 0.017 -15.586 1.00 95.44 92 VAL A N 1
ATOM 721 C CA . VAL A 1 92 ? 12.930 -0.727 -16.011 1.00 95.44 92 VAL A CA 1
ATOM 722 C C . VAL A 1 92 ? 13.504 -0.156 -17.305 1.00 95.44 92 VAL A C 1
ATOM 724 O O . VAL A 1 92 ? 14.669 0.230 -17.350 1.00 95.44 92 VAL A O 1
ATOM 727 N N . LEU A 1 93 ? 12.700 -0.087 -18.370 1.00 94.06 93 LEU A N 1
ATOM 728 C CA . LEU A 1 93 ? 13.214 0.174 -19.718 1.00 94.06 93 LEU A CA 1
ATOM 729 C C . LEU A 1 93 ? 13.592 1.635 -19.950 1.00 94.06 93 LEU A C 1
ATOM 731 O O . LEU A 1 93 ? 14.520 1.911 -20.705 1.00 94.06 93 LEU A O 1
ATOM 735 N N . SER A 1 94 ? 12.860 2.575 -19.352 1.00 95.06 94 SER A N 1
ATOM 736 C CA . SER A 1 94 ? 13.066 4.008 -19.594 1.00 95.06 94 SER A CA 1
ATOM 737 C C . SER A 1 94 ? 13.806 4.703 -18.461 1.00 95.06 94 SER A C 1
ATOM 739 O O . SER A 1 94 ? 14.608 5.594 -18.728 1.00 95.06 94 SER A O 1
ATOM 741 N N . ARG A 1 95 ? 13.548 4.323 -17.203 1.00 95.31 95 ARG A N 1
ATOM 742 C CA . ARG A 1 95 ? 14.185 4.959 -16.036 1.00 95.31 95 ARG A CA 1
ATOM 743 C C . ARG A 1 95 ? 15.401 4.197 -15.509 1.00 95.31 95 ARG A C 1
ATOM 745 O O . ARG A 1 95 ? 16.111 4.735 -14.666 1.00 95.31 95 ARG A O 1
ATOM 752 N N . GLY A 1 96 ? 15.666 2.993 -16.022 1.00 94.75 96 GLY A N 1
ATOM 753 C CA . GLY A 1 96 ? 16.810 2.179 -15.611 1.00 94.75 96 GLY A CA 1
ATOM 754 C C . GLY A 1 96 ? 16.720 1.698 -14.162 1.00 94.75 96 GLY A C 1
ATOM 755 O O . GLY A 1 96 ? 17.753 1.469 -13.537 1.00 94.75 96 GLY A O 1
ATOM 756 N N . GLU A 1 97 ? 15.508 1.588 -13.605 1.00 95.38 97 GLU A N 1
ATOM 757 C CA . GLU A 1 97 ? 15.312 1.036 -12.265 1.00 95.38 97 GLU A CA 1
ATOM 758 C C . GLU A 1 97 ? 15.669 -0.460 -12.244 1.00 95.38 97 GLU A C 1
ATOM 760 O O . GLU A 1 97 ? 15.44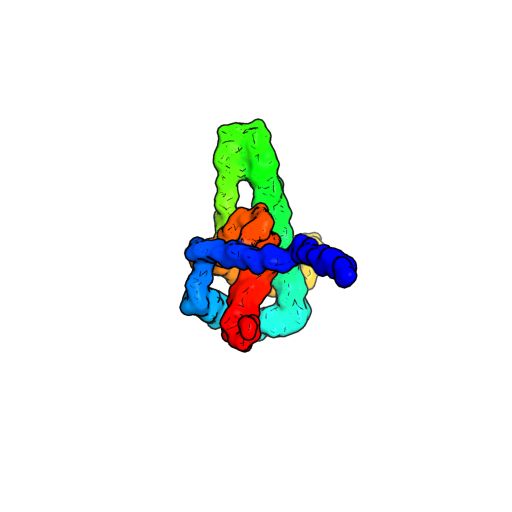8 -1.194 -13.211 1.00 95.38 97 GLU A O 1
ATOM 765 N N . ASP A 1 98 ? 16.213 -0.922 -11.117 1.00 95.00 98 ASP A N 1
ATOM 766 C CA . ASP A 1 98 ? 16.550 -2.331 -10.921 1.00 95.00 98 ASP A CA 1
ATOM 767 C C . ASP A 1 98 ? 15.293 -3.213 -11.007 1.00 95.00 98 ASP A C 1
ATOM 769 O O . ASP A 1 98 ? 14.315 -3.007 -10.282 1.00 95.00 98 ASP A O 1
ATOM 773 N N . VAL A 1 99 ? 15.338 -4.225 -11.879 1.00 94.06 99 VAL A N 1
ATOM 774 C CA . VAL A 1 99 ? 14.204 -5.120 -12.165 1.00 94.06 99 VAL A CA 1
ATOM 775 C C . VAL A 1 99 ? 13.683 -5.798 -10.900 1.00 94.06 99 VAL A C 1
ATOM 777 O O . VAL A 1 99 ? 12.472 -5.905 -10.708 1.00 94.06 99 VAL A O 1
ATOM 780 N N . MET A 1 100 ? 14.577 -6.233 -10.009 1.00 92.31 100 MET A N 1
ATOM 781 C CA . MET A 1 100 ? 14.188 -6.931 -8.786 1.00 92.31 100 MET A CA 1
ATOM 782 C C . MET A 1 100 ? 13.518 -5.981 -7.795 1.00 92.31 100 MET A C 1
ATOM 784 O O . MET A 1 100 ? 12.573 -6.377 -7.113 1.00 92.31 100 MET A O 1
ATOM 788 N N . VAL A 1 101 ? 13.983 -4.733 -7.704 1.00 92.12 101 VAL A N 1
ATOM 789 C CA . VAL A 1 101 ? 13.355 -3.700 -6.869 1.00 92.12 101 VAL A CA 1
ATOM 790 C C . VAL A 1 101 ? 11.961 -3.355 -7.389 1.00 92.12 101 VAL A C 1
ATOM 792 O O . VAL A 1 101 ? 11.018 -3.319 -6.597 1.00 92.12 101 VAL A O 1
ATOM 795 N N . VAL A 1 102 ? 11.810 -3.160 -8.703 1.00 93.75 102 VAL A N 1
ATOM 796 C CA . VAL A 1 102 ? 10.513 -2.868 -9.333 1.00 93.75 102 VAL A CA 1
ATOM 797 C C . VAL A 1 102 ? 9.534 -4.015 -9.101 1.00 93.75 102 VAL A C 1
ATOM 799 O O . VAL A 1 102 ? 8.430 -3.776 -8.614 1.00 93.75 102 VAL A O 1
ATOM 802 N N . GLN A 1 103 ? 9.955 -5.257 -9.354 1.00 93.50 103 GLN A N 1
ATOM 803 C CA . GLN A 1 103 ? 9.115 -6.437 -9.153 1.00 93.50 103 GLN A CA 1
ATOM 804 C C . GLN A 1 103 ? 8.636 -6.545 -7.699 1.00 93.50 103 GLN A C 1
ATOM 806 O O . GLN A 1 103 ? 7.440 -6.638 -7.442 1.00 93.50 103 GLN A O 1
ATOM 811 N N . 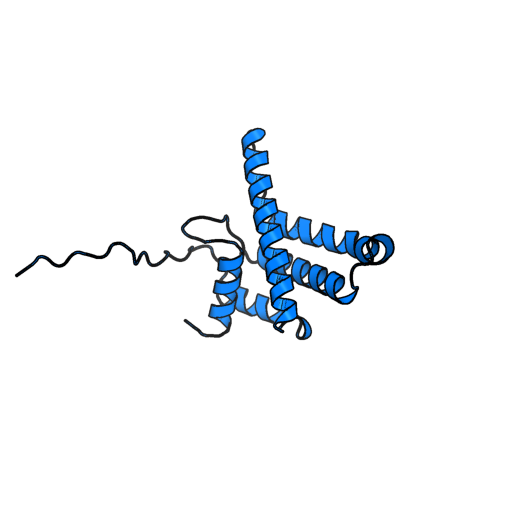ARG A 1 104 ? 9.544 -6.405 -6.724 1.00 94.38 104 ARG A N 1
ATOM 812 C CA . ARG A 1 104 ? 9.181 -6.427 -5.296 1.00 94.38 104 ARG A CA 1
ATOM 813 C C . ARG A 1 104 ? 8.214 -5.312 -4.914 1.00 94.38 104 ARG A C 1
ATOM 815 O O . ARG A 1 104 ? 7.348 -5.532 -4.073 1.00 94.38 104 ARG A O 1
ATOM 822 N N . ARG A 1 105 ? 8.358 -4.119 -5.501 1.00 95.12 105 ARG A N 1
ATOM 823 C CA . ARG A 1 105 ? 7.443 -2.996 -5.258 1.00 95.12 105 ARG A CA 1
ATOM 824 C C . ARG A 1 105 ? 6.039 -3.320 -5.777 1.00 95.12 105 ARG A C 1
ATOM 826 O O . ARG A 1 105 ? 5.070 -3.054 -5.073 1.00 95.12 105 ARG A O 1
ATOM 833 N N . VAL A 1 106 ? 5.935 -3.927 -6.960 1.00 95.06 106 VAL A N 1
ATOM 834 C CA . VAL A 1 106 ? 4.662 -4.397 -7.531 1.00 95.06 106 VAL A CA 1
ATOM 835 C C . VAL A 1 106 ? 4.035 -5.477 -6.653 1.00 95.06 106 VAL A C 1
ATOM 837 O O . VAL A 1 106 ? 2.860 -5.376 -6.304 1.00 95.06 106 VAL A O 1
ATOM 840 N N . ASP A 1 107 ? 4.808 -6.481 -6.244 1.00 94.88 107 ASP A N 1
ATOM 841 C CA . ASP A 1 107 ? 4.287 -7.592 -5.444 1.00 94.88 107 ASP A CA 1
ATOM 842 C C . ASP A 1 107 ? 3.822 -7.128 -4.059 1.00 94.88 107 ASP A C 1
ATOM 844 O O . ASP A 1 107 ? 2.746 -7.516 -3.597 1.00 94.88 107 ASP A O 1
ATOM 848 N N . TRP A 1 108 ? 4.562 -6.212 -3.428 1.00 95.75 108 TRP A N 1
ATOM 849 C CA . TRP A 1 108 ? 4.104 -5.579 -2.195 1.00 95.75 108 TRP A CA 1
ATOM 850 C C . TRP A 1 108 ? 2.873 -4.709 -2.391 1.00 95.75 108 TRP A C 1
ATOM 852 O O . TRP A 1 108 ? 1.994 -4.728 -1.536 1.00 95.75 108 TRP A O 1
ATOM 862 N N . ALA A 1 109 ? 2.755 -3.985 -3.504 1.00 95.19 109 ALA A N 1
ATOM 863 C CA . ALA A 1 109 ? 1.561 -3.199 -3.785 1.00 95.19 109 ALA A CA 1
ATOM 864 C C . ALA A 1 109 ? 0.322 -4.088 -3.993 1.00 95.19 109 ALA A C 1
ATOM 866 O O . ALA A 1 109 ? -0.753 -3.766 -3.490 1.00 95.19 109 ALA A O 1
ATOM 867 N N . LYS A 1 110 ? 0.475 -5.252 -4.639 1.00 93.50 110 LYS A N 1
ATOM 868 C CA . LYS A 1 110 ? -0.586 -6.269 -4.769 1.00 93.50 110 LYS A CA 1
ATOM 869 C C . LYS A 1 110 ? -0.977 -6.862 -3.415 1.00 93.50 110 LYS A C 1
ATOM 871 O O . LYS A 1 110 ? -2.166 -7.039 -3.128 1.00 93.50 110 LYS A O 1
ATOM 876 N N . TRP A 1 111 ? 0.004 -7.126 -2.555 1.00 94.56 111 TRP A N 1
ATOM 877 C CA . TRP A 1 111 ? -0.256 -7.568 -1.187 1.00 94.56 111 TRP A CA 1
ATOM 878 C C . TRP A 1 111 ? -0.976 -6.485 -0.366 1.00 94.56 111 TRP A C 1
ATOM 880 O O . 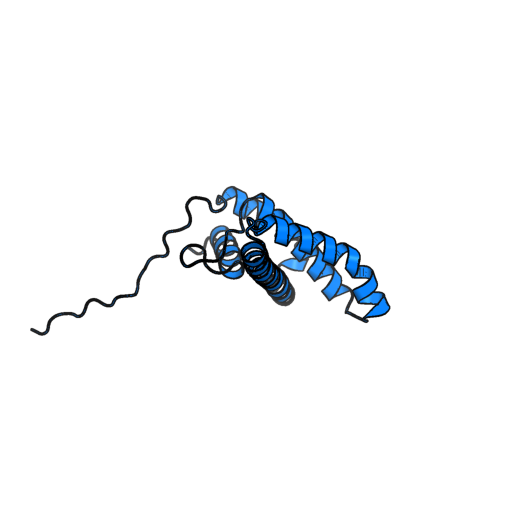TRP A 1 111 ? -1.980 -6.777 0.276 1.00 94.56 111 TRP A O 1
ATOM 890 N N . VAL A 1 112 ? -0.542 -5.224 -0.453 1.00 94.38 112 VAL A N 1
ATOM 891 C CA . VAL A 1 112 ? -1.178 -4.064 0.196 1.00 94.38 112 VAL A CA 1
ATOM 892 C C . VAL A 1 112 ? -2.620 -3.883 -0.300 1.00 94.38 112 VAL A C 1
ATOM 894 O O . VAL A 1 112 ? -3.532 -3.719 0.505 1.00 94.38 112 VAL A O 1
ATOM 897 N N . ALA A 1 113 ? -2.882 -4.020 -1.599 1.00 92.69 113 ALA A N 1
ATOM 898 C CA . ALA A 1 113 ? -4.245 -4.023 -2.134 1.00 92.69 113 ALA A CA 1
ATOM 899 C C . ALA A 1 113 ? -5.096 -5.182 -1.572 1.00 92.69 113 ALA A C 1
ATOM 901 O O . ALA A 1 113 ? -6.274 -5.013 -1.271 1.00 92.69 113 ALA A O 1
ATOM 902 N N . SER A 1 114 ? -4.505 -6.359 -1.362 1.00 91.75 114 SER A N 1
ATOM 903 C CA . SER A 1 114 ? -5.201 -7.487 -0.722 1.00 91.75 114 SER A CA 1
ATOM 904 C C . SER A 1 114 ? -5.484 -7.216 0.761 1.00 91.75 114 SER A C 1
ATOM 906 O O . SER A 1 114 ? -6.572 -7.515 1.250 1.00 91.75 114 SER A O 1
ATOM 908 N N . ALA A 1 115 ? -4.548 -6.574 1.459 1.00 91.12 115 ALA A N 1
ATOM 909 C CA . ALA A 1 115 ? -4.704 -6.148 2.845 1.00 91.12 115 ALA A CA 1
ATOM 910 C C . ALA A 1 115 ? -5.839 -5.126 3.019 1.00 91.12 115 ALA A C 1
ATOM 912 O O . ALA A 1 115 ? -6.603 -5.182 3.982 1.00 91.12 115 ALA A O 1
ATOM 913 N N . ALA A 1 116 ? -6.001 -4.222 2.053 1.00 89.81 116 ALA A N 1
ATOM 914 C CA . ALA A 1 116 ? -7.112 -3.279 2.027 1.00 89.81 116 ALA A CA 1
ATOM 915 C C . ALA A 1 116 ? -8.484 -3.973 1.999 1.00 89.81 116 ALA A C 1
ATOM 917 O O . ALA A 1 116 ? -9.401 -3.540 2.698 1.00 89.81 116 ALA A O 1
ATOM 918 N N . LYS A 1 117 ? -8.621 -5.070 1.242 1.00 87.44 117 LYS A N 1
ATOM 919 C CA . LYS A 1 117 ? -9.891 -5.806 1.093 1.00 87.44 117 LYS A CA 1
ATOM 920 C C . LYS A 1 117 ? -10.372 -6.448 2.390 1.00 87.44 117 LYS A C 1
ATOM 922 O O . LYS A 1 117 ? -11.577 -6.562 2.597 1.00 87.44 117 LYS A O 1
ATOM 927 N N . ILE A 1 118 ? -9.448 -6.806 3.278 1.00 86.31 118 ILE A N 1
ATOM 928 C CA . ILE A 1 118 ? -9.758 -7.328 4.616 1.00 86.31 118 ILE A CA 1
ATOM 929 C C . ILE A 1 118 ? -9.798 -6.227 5.685 1.00 86.31 118 ILE A C 1
ATOM 931 O O . ILE A 1 118 ? -9.661 -6.505 6.870 1.00 86.31 118 ILE A O 1
ATOM 935 N N . LYS A 1 119 ? -9.958 -4.962 5.273 1.00 84.44 119 LYS A N 1
ATOM 936 C CA . LYS A 1 119 ? -10.062 -3.799 6.169 1.00 84.44 119 LYS A CA 1
ATOM 937 C C . LYS A 1 119 ? -8.842 -3.625 7.078 1.00 84.44 119 LYS A C 1
ATOM 939 O O . LYS A 1 119 ? -8.974 -3.183 8.216 1.00 84.44 119 LYS A O 1
ATOM 944 N N . LEU A 1 120 ? -7.642 -3.947 6.584 1.00 88.50 120 LEU A N 1
ATOM 945 C CA . LEU A 1 120 ? -6.424 -3.630 7.330 1.00 88.50 120 LEU A CA 1
ATOM 946 C C . LEU A 1 120 ? -6.229 -2.114 7.456 1.00 88.50 120 LEU A C 1
ATOM 948 O O . LEU A 1 120 ? -5.803 -1.644 8.503 1.00 88.50 120 LEU A O 1
ATOM 952 N N . PHE A 1 121 ? -6.522 -1.361 6.390 1.00 89.56 121 PHE A N 1
ATOM 953 C CA . PHE A 1 121 ? -6.271 0.078 6.345 1.00 89.56 121 PHE A CA 1
ATOM 954 C C . PHE A 1 121 ? -7.494 0.893 6.735 1.00 89.56 121 PHE A C 1
ATOM 956 O O . PHE A 1 121 ? -8.500 0.934 6.024 1.00 89.56 121 PHE A O 1
ATOM 963 N N . HIS A 1 122 ? -7.350 1.610 7.836 1.00 88.25 122 HIS A N 1
ATOM 964 C CA . HIS A 1 122 ? -8.237 2.656 8.303 1.00 88.25 122 HIS A CA 1
ATOM 965 C C . HIS A 1 122 ? -7.592 4.026 8.129 1.00 88.25 122 HIS A C 1
ATOM 967 O O . HIS A 1 122 ? -6.378 4.155 7.951 1.00 88.25 122 HIS A O 1
ATOM 973 N N . GLU A 1 123 ? -8.427 5.059 8.213 1.00 87.12 123 GLU A N 1
ATOM 974 C CA . GLU A 1 123 ? -7.967 6.439 8.224 1.00 87.12 123 GLU A CA 1
ATOM 975 C C . GLU A 1 123 ? -6.926 6.667 9.339 1.00 87.12 123 GLU A C 1
ATOM 977 O O . GLU A 1 123 ? -7.197 6.338 10.501 1.00 87.12 123 GLU A O 1
ATOM 982 N N . PRO A 1 124 ? -5.746 7.230 9.011 1.00 86.44 124 PRO A N 1
ATOM 983 C CA . PRO A 1 124 ? -4.749 7.586 10.009 1.00 86.44 124 PRO A CA 1
ATOM 984 C C . PRO A 1 124 ? -5.284 8.633 10.989 1.00 86.44 124 PRO A C 1
ATOM 986 O O . PRO A 1 124 ? -5.696 9.721 10.596 1.00 86.44 124 PRO A O 1
ATOM 989 N N . ASN A 1 125 ? -5.269 8.306 12.278 1.00 85.12 125 ASN A N 1
ATOM 990 C CA . ASN A 1 125 ? -5.714 9.180 13.363 1.00 85.12 125 ASN A CA 1
ATOM 991 C C . ASN A 1 125 ? -5.078 8.748 14.694 1.00 85.12 125 ASN A C 1
ATOM 993 O O . ASN A 1 125 ? -4.300 7.794 14.742 1.00 85.12 125 ASN A O 1
ATOM 997 N N . GLU A 1 126 ? -5.432 9.427 15.786 1.00 78.88 126 GLU A N 1
ATOM 998 C CA . GLU A 1 126 ? -4.921 9.120 17.129 1.00 78.88 126 GLU A CA 1
ATOM 999 C C . GLU A 1 126 ? -5.280 7.708 17.619 1.00 78.88 126 GLU A C 1
ATOM 1001 O O . GLU A 1 126 ? -4.618 7.205 18.513 1.00 78.88 126 GLU A O 1
ATOM 1006 N N . VAL A 1 127 ? -6.294 7.049 17.045 1.00 82.25 127 VAL A N 1
ATOM 1007 C CA . VAL A 1 127 ? -6.761 5.716 17.464 1.00 82.25 127 VAL A CA 1
ATOM 1008 C C . VAL A 1 127 ? -6.093 4.598 16.660 1.00 82.25 127 VAL A C 1
ATOM 1010 O O . VAL A 1 127 ? -5.653 3.600 17.228 1.00 82.25 127 VAL A O 1
ATOM 1013 N N . CYS A 1 128 ? -6.036 4.738 15.334 1.00 83.94 128 CYS A N 1
ATOM 1014 C CA . CYS A 1 128 ? -5.522 3.710 14.424 1.00 83.94 128 CYS A CA 1
ATOM 1015 C C . CYS A 1 128 ? -4.024 3.866 14.128 1.00 83.94 128 CYS A C 1
ATOM 1017 O O . CYS A 1 128 ? -3.393 2.912 13.676 1.00 83.94 128 CYS A O 1
ATOM 1019 N N . GLY A 1 129 ? -3.446 5.044 14.382 1.00 87.88 129 GLY A N 1
ATOM 1020 C CA . GLY A 1 129 ? -2.077 5.368 13.993 1.00 87.88 129 GLY A CA 1
ATOM 1021 C C . GLY A 1 129 ? -1.889 5.436 12.473 1.00 87.88 129 GLY A C 1
ATOM 1022 O O . GLY A 1 129 ? -2.847 5.370 11.700 1.00 87.88 129 GLY A O 1
ATOM 1023 N N . SER A 1 130 ? -0.632 5.565 12.043 1.00 91.31 130 SER A N 1
ATOM 1024 C CA . SER A 1 130 ? -0.256 5.532 10.623 1.00 91.31 130 SER A CA 1
ATOM 1025 C C . SER A 1 130 ? -0.591 4.183 9.979 1.00 91.31 130 SER A C 1
ATOM 1027 O O . SER A 1 130 ? -0.716 3.164 10.663 1.00 91.31 130 SER A O 1
ATOM 1029 N N . MET A 1 131 ? -0.681 4.126 8.651 1.00 92.38 131 MET A N 1
ATOM 1030 C CA . MET A 1 131 ? -0.900 2.856 7.945 1.00 92.38 131 MET A CA 1
ATOM 1031 C C . MET A 1 131 ? 0.259 1.881 8.190 1.00 92.38 131 MET A C 1
ATOM 1033 O O . MET A 1 131 ? 0.045 0.676 8.330 1.00 92.38 131 MET A O 1
ATOM 1037 N N . GLY A 1 132 ? 1.481 2.404 8.341 1.00 90.75 132 GLY A N 1
ATOM 1038 C CA . GLY A 1 132 ? 2.643 1.617 8.761 1.00 90.75 132 GLY A CA 1
ATOM 1039 C C . GLY A 1 132 ? 2.479 1.006 10.157 1.00 90.75 132 GLY A C 1
ATOM 1040 O O . GLY A 1 132 ? 2.855 -0.148 10.371 1.00 90.75 132 GLY A O 1
ATOM 1041 N N . HIS A 1 133 ? 1.871 1.736 11.099 1.00 89.62 133 HIS A N 1
ATOM 1042 C CA . HIS A 1 133 ? 1.527 1.199 12.418 1.00 89.62 133 HIS A CA 1
ATOM 1043 C C . HIS A 1 133 ? 0.499 0.070 12.300 1.00 89.62 133 HIS A C 1
ATOM 1045 O O . HIS A 1 133 ? 0.684 -0.979 12.910 1.00 89.62 133 HIS A O 1
ATOM 1051 N N . GLN A 1 134 ? -0.554 0.257 11.503 1.00 90.25 134 GLN A N 1
ATOM 1052 C CA . GLN A 1 134 ? -1.618 -0.738 11.321 1.00 90.25 134 GLN A CA 1
ATOM 1053 C C . GLN A 1 134 ? -1.071 -2.052 10.741 1.00 90.25 134 GLN A C 1
ATOM 1055 O O . GLN A 1 134 ? -1.360 -3.129 11.263 1.00 90.25 134 GLN A O 1
ATOM 1060 N N . VAL A 1 135 ? -0.188 -1.973 9.736 1.00 89.81 135 VAL A N 1
ATOM 1061 C CA . VAL A 1 135 ? 0.495 -3.152 9.176 1.00 89.81 135 VAL A CA 1
ATOM 1062 C C . VAL A 1 135 ? 1.389 -3.823 10.214 1.00 89.81 135 VAL A C 1
ATOM 1064 O O . VAL A 1 135 ? 1.320 -5.039 10.374 1.00 89.81 135 VAL A O 1
ATOM 1067 N N . ARG A 1 136 ? 2.199 -3.058 10.957 1.00 87.19 136 ARG A N 1
ATOM 1068 C CA . ARG A 1 136 ? 3.058 -3.620 12.011 1.00 87.19 136 ARG A CA 1
ATOM 1069 C C . ARG A 1 136 ? 2.237 -4.334 13.082 1.00 87.19 136 ARG A C 1
ATOM 1071 O O . ARG A 1 136 ? 2.535 -5.478 13.404 1.00 87.19 136 ARG A O 1
ATOM 1078 N N . ALA A 1 137 ? 1.182 -3.690 13.572 1.00 84.19 137 ALA A N 1
ATOM 1079 C CA . ALA A 1 137 ? 0.295 -4.252 14.579 1.00 84.19 137 ALA A CA 1
ATOM 1080 C C . ALA A 1 137 ? -0.392 -5.533 14.081 1.00 84.19 137 ALA A C 1
ATOM 1082 O O . ALA A 1 137 ? -0.564 -6.471 14.855 1.00 84.19 137 ALA A O 1
ATOM 1083 N N . ALA A 1 138 ? -0.767 -5.605 12.800 1.00 84.62 138 ALA A N 1
ATOM 1084 C CA . ALA A 1 138 ? -1.283 -6.837 12.213 1.00 84.62 138 ALA A CA 1
ATOM 1085 C C . ALA A 1 138 ? -0.216 -7.938 12.152 1.00 84.62 138 ALA A C 1
ATOM 1087 O O . ALA A 1 138 ? -0.506 -9.063 12.537 1.00 84.62 138 ALA A O 1
ATOM 1088 N N . MET A 1 139 ? 1.020 -7.629 11.749 1.00 81.62 139 MET A N 1
ATOM 1089 C CA . MET A 1 139 ? 2.107 -8.617 11.685 1.00 81.62 139 MET A CA 1
ATOM 1090 C C . MET A 1 139 ? 2.503 -9.157 13.068 1.00 81.62 139 MET A C 1
ATOM 1092 O O . MET A 1 139 ? 2.652 -10.366 13.235 1.00 81.62 139 MET A O 1
ATOM 1096 N N . GLU A 1 140 ? 2.614 -8.287 14.076 1.00 80.38 140 GLU A N 1
ATOM 1097 C CA . GLU A 1 140 ? 2.985 -8.662 15.451 1.00 80.38 140 GLU A CA 1
ATOM 1098 C C . GLU A 1 140 ? 1.959 -9.603 16.100 1.00 80.38 140 GLU A C 1
ATOM 1100 O O . GLU A 1 140 ? 2.343 -10.562 16.777 1.00 80.38 140 GLU A O 1
ATOM 1105 N N . ARG A 1 141 ? 0.660 -9.394 15.828 1.00 74.25 141 ARG A N 1
ATOM 1106 C CA . ARG A 1 141 ? -0.420 -10.293 16.278 1.00 74.25 141 ARG A CA 1
ATOM 1107 C C . ARG A 1 141 ? -0.238 -11.711 15.748 1.00 74.25 141 ARG A C 1
ATOM 1109 O O . ARG A 1 141 ? -0.458 -12.674 16.476 1.00 74.25 141 ARG A O 1
ATOM 1116 N N . ILE A 1 142 ? 0.188 -11.848 14.495 1.00 72.69 142 ILE A N 1
ATOM 1117 C CA . ILE A 1 142 ? 0.335 -13.154 13.843 1.00 72.69 142 ILE A CA 1
ATOM 1118 C C . ILE A 1 142 ? 1.598 -13.882 14.331 1.00 72.69 142 ILE A C 1
ATOM 1120 O O . ILE A 1 142 ? 1.656 -15.113 14.309 1.00 72.69 142 ILE A O 1
ATOM 1124 N N . ASP A 1 143 ? 2.605 -13.142 14.796 1.00 68.50 143 ASP A N 1
ATOM 1125 C CA . ASP A 1 143 ? 3.838 -13.693 15.368 1.00 68.50 143 ASP A CA 1
ATOM 1126 C C . ASP A 1 143 ? 3.720 -14.046 16.864 1.00 68.50 143 ASP A C 1
ATOM 1128 O O . ASP A 1 143 ? 4.687 -14.533 17.454 1.00 68.50 143 ASP A O 1
ATOM 1132 N N . GLY A 1 144 ? 2.553 -13.834 17.486 1.00 58.88 144 GLY A N 1
ATOM 1133 C CA . GLY A 1 144 ? 2.313 -14.164 18.895 1.00 58.88 144 GLY A CA 1
ATOM 1134 C C . GLY A 1 144 ? 3.098 -13.290 19.877 1.00 58.88 144 GLY A C 1
ATOM 1135 O O . GLY A 1 144 ? 3.310 -13.687 21.022 1.00 58.88 144 GLY A O 1
ATOM 1136 N N . ARG A 1 145 ? 3.557 -12.111 19.437 1.00 51.50 145 ARG A N 1
ATOM 1137 C CA . ARG A 1 145 ? 4.211 -11.111 20.287 1.00 51.50 145 ARG A CA 1
ATOM 1138 C C . ARG A 1 145 ? 3.153 -10.097 20.710 1.00 51.50 145 ARG A C 1
ATOM 1140 O O . ARG A 1 145 ? 2.912 -9.119 20.011 1.00 51.50 145 ARG A O 1
ATOM 1147 N N . SER A 1 146 ? 2.457 -10.376 21.806 1.00 44.97 146 SER A N 1
ATOM 1148 C CA . SER A 1 146 ? 1.483 -9.473 22.439 1.00 44.97 146 SER A CA 1
ATOM 1149 C C . SER A 1 146 ? 1.797 -9.314 23.915 1.00 44.97 146 SER A C 1
ATOM 1151 O O . SER A 1 146 ? 2.223 -10.320 24.524 1.00 44.97 146 SER A O 1
#

Organism: NCBI:txid574789

Radius of gyration: 18.14 Å; chains: 1; bounding box: 34×38×72 Å

Sequence (146 aa):
MPPTQLIPGSQKLTRCSNHCTDEEAKSLRDLIPEYLRHGKTMEILSDVIDRVERLYQKEVETAKKYDRDPRSPGLVAEALGEYLDGDAVMAVLSRGEDVMVVQRRVDWAKWVASAAKIKLFHEPNEVCGSMGHQVRAAMERIDGRS

Foldseek 3Di:
DDDDDDDPDPPPQPADPLAFDLVLLLVLVVLQPPVCPDDVLVVLLVVLLVVLQVQQVVQCVVCVVVVHDGDWSLVSLLVSLVVLVVCLVVCCPPVVHDNVSSVSNNSSSVSSNSCVVSVLDHRDDSRCHGSVSSNVVSVCSNVVND

pLDDT: mean 84.31, std 15.93, range [39.22, 97.12]

Secondary structure (DSSP, 8-state):
----------------TTSPPHHHHHHHHHTS-GGGSSHHHHHHHHHHHHHHHHHHHHHHHHHHHTTSPPPPHHHHHHHHHHHHHHHHHHHHHTT---HHHHHHHHHHHHHHHHHHHTT-----STTT--HHHHHHHHHHHHTT--